Protein AF-A0A8S9LHZ0-F1 (afdb_monomer)

Organism: Brassica cretica (NCBI:txid69181)

Sequence (130 aa):
MKFNLQHAWEELRYDQKWCELATTKIDGSSKKRRCDDGAHSSSSQAATKEAEQRPPGVKAAKGSSGKRNVVDGKALSDLQTMWSIKERDLAVKERLSKLGLLDKLIAKPEPLSEEEEALKKKLITEILAN

Structure (mmCIF, N/CA/C/O backbone):
data_AF-A0A8S9LHZ0-F1
#
_entry.id   AF-A0A8S9LHZ0-F1
#
loop_
_atom_site.group_PDB
_atom_site.id
_atom_site.type_symbol
_atom_site.label_atom_id
_atom_site.label_alt_id
_atom_site.label_comp_id
_atom_site.label_asym_id
_atom_site.label_entity_id
_atom_site.label_seq_id
_atom_site.pdbx_PDB_ins_code
_atom_site.Cartn_x
_atom_site.Cartn_y
_atom_site.Cartn_z
_atom_site.occupancy
_atom_site.B_iso_or_equiv
_atom_site.auth_seq_id
_atom_site.auth_comp_id
_atom_site.auth_asym_id
_atom_site.auth_atom_id
_atom_site.pdbx_PDB_model_num
ATOM 1 N N . MET A 1 1 ? 18.188 -8.141 4.659 1.00 47.72 1 MET A N 1
ATOM 2 C CA . MET A 1 1 ? 18.901 -8.987 3.678 1.00 47.72 1 MET A CA 1
ATOM 3 C C . MET A 1 1 ? 19.431 -8.089 2.570 1.00 47.72 1 MET A C 1
ATOM 5 O O . MET A 1 1 ? 18.647 -7.343 2.001 1.00 47.72 1 MET A O 1
ATOM 9 N N . LYS A 1 2 ? 20.750 -8.060 2.346 1.00 58.69 2 LYS A N 1
ATOM 10 C CA . LYS A 1 2 ? 21.394 -7.258 1.293 1.00 58.69 2 LYS A CA 1
ATOM 11 C C . LYS A 1 2 ? 21.614 -8.175 0.092 1.00 58.69 2 LYS A C 1
ATOM 13 O O . LYS A 1 2 ? 22.500 -9.016 0.149 1.00 58.69 2 LYS A O 1
ATOM 18 N N . PHE A 1 3 ? 20.808 -8.038 -0.956 1.00 54.12 3 PHE A N 1
ATOM 19 C CA . PHE A 1 3 ? 21.083 -8.711 -2.224 1.00 54.12 3 PHE A CA 1
ATOM 20 C C . PHE A 1 3 ? 22.246 -7.978 -2.891 1.00 54.12 3 PHE A C 1
ATOM 22 O O . PHE A 1 3 ? 22.094 -6.856 -3.374 1.00 54.12 3 PHE A O 1
ATOM 29 N N . ASN A 1 4 ? 23.437 -8.566 -2.838 1.00 64.62 4 ASN A N 1
ATOM 30 C CA . ASN A 1 4 ? 24.576 -8.083 -3.597 1.00 64.62 4 ASN A CA 1
ATOM 31 C C . ASN A 1 4 ? 24.340 -8.427 -5.070 1.00 64.62 4 ASN A C 1
ATOM 33 O O . ASN A 1 4 ? 24.168 -9.585 -5.433 1.00 64.62 4 ASN A O 1
ATOM 37 N N . LEU A 1 5 ? 24.364 -7.408 -5.925 1.00 72.31 5 LEU A N 1
ATOM 38 C CA . LEU A 1 5 ? 24.224 -7.542 -7.379 1.00 72.31 5 LEU A CA 1
ATOM 39 C C . LEU A 1 5 ? 25.233 -8.542 -7.978 1.00 72.31 5 LEU A C 1
ATOM 41 O O . LEU A 1 5 ? 24.957 -9.182 -8.987 1.00 72.31 5 LEU A O 1
AT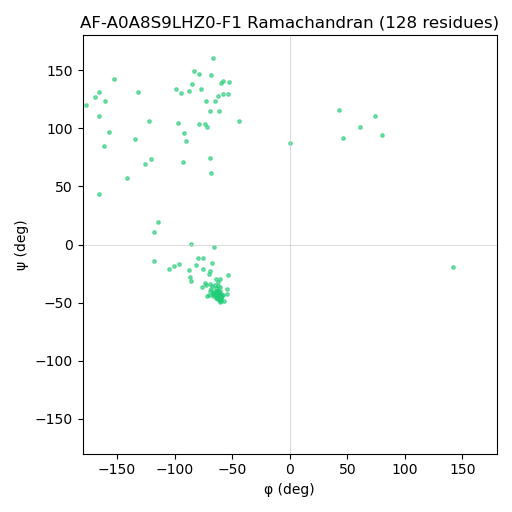OM 45 N N . GLN A 1 6 ? 26.367 -8.722 -7.297 1.00 71.88 6 GLN A N 1
ATOM 46 C CA . GLN A 1 6 ? 27.375 -9.739 -7.579 1.00 71.88 6 GLN A CA 1
ATOM 47 C C . GLN A 1 6 ? 26.793 -11.162 -7.613 1.00 71.88 6 GLN A C 1
ATOM 49 O O . GLN A 1 6 ? 27.132 -11.930 -8.504 1.00 71.88 6 GLN A O 1
ATOM 54 N N . HIS A 1 7 ? 25.901 -11.496 -6.675 1.00 70.94 7 HIS A N 1
ATOM 55 C CA . HIS A 1 7 ? 25.348 -12.843 -6.537 1.00 70.94 7 HIS A CA 1
ATOM 56 C C . HIS A 1 7 ? 24.375 -13.167 -7.669 1.00 70.94 7 HIS A C 1
ATOM 58 O O . HIS A 1 7 ? 24.501 -14.201 -8.317 1.00 70.94 7 HIS A O 1
ATOM 64 N N . ALA A 1 8 ? 23.495 -12.218 -7.998 1.00 74.12 8 ALA A N 1
ATOM 65 C CA . ALA A 1 8 ? 22.622 -12.345 -9.161 1.00 74.12 8 ALA A CA 1
ATOM 66 C C . ALA A 1 8 ? 23.431 -12.465 -10.469 1.00 74.12 8 ALA A C 1
ATOM 68 O O . ALA A 1 8 ? 23.064 -13.215 -11.369 1.00 74.12 8 ALA A O 1
ATOM 69 N N . TRP A 1 9 ? 24.557 -11.750 -10.582 1.00 74.06 9 TRP A N 1
ATOM 70 C CA . TRP A 1 9 ? 25.411 -11.800 -11.771 1.00 74.06 9 TRP A CA 1
ATOM 71 C C . TRP A 1 9 ? 26.226 -13.100 -11.900 1.00 74.06 9 TRP A C 1
ATOM 73 O O . TRP A 1 9 ? 26.469 -13.563 -13.014 1.00 74.06 9 TRP A O 1
ATOM 83 N N . GLU A 1 10 ? 26.647 -13.706 -10.789 1.00 76.69 10 GLU A N 1
ATOM 84 C CA . GLU A 1 10 ? 27.310 -15.016 -10.786 1.00 76.69 10 GLU A CA 1
ATOM 85 C C . GLU A 1 10 ? 26.358 -16.157 -11.160 1.00 76.69 10 GLU A C 1
ATOM 87 O O . GLU A 1 10 ? 26.756 -17.018 -11.945 1.00 76.69 10 GLU A O 1
ATOM 92 N N . GLU A 1 11 ? 25.106 -16.133 -10.692 1.00 72.81 11 GLU A N 1
ATOM 93 C CA . GLU A 1 11 ? 24.090 -17.132 -11.066 1.00 72.81 11 GLU A CA 1
ATOM 94 C C . GLU A 1 11 ? 23.754 -17.093 -12.562 1.00 72.81 11 GLU A C 1
ATOM 96 O O . GLU A 1 11 ? 23.632 -18.131 -13.211 1.00 72.81 11 GLU A O 1
ATOM 101 N N . LEU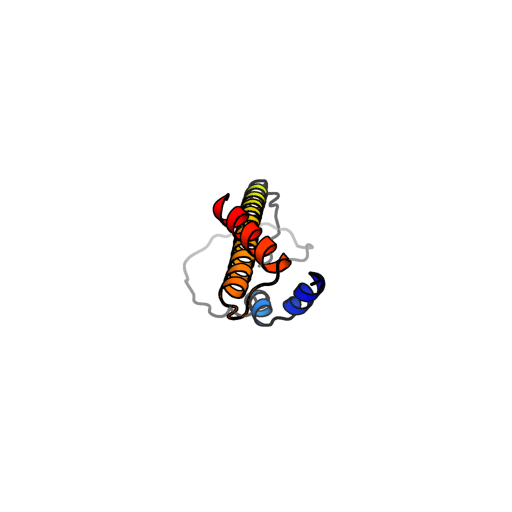 A 1 12 ? 23.666 -15.896 -13.144 1.00 72.69 12 LEU A N 1
ATOM 102 C CA . LEU A 1 12 ? 23.296 -15.723 -14.550 1.00 72.69 12 LEU A CA 1
ATOM 103 C C . LEU A 1 12 ? 24.416 -16.068 -15.540 1.00 72.69 12 LEU A C 1
ATOM 105 O O . LEU A 1 12 ? 24.130 -16.346 -16.704 1.00 72.69 12 LEU A O 1
ATOM 109 N N . ARG A 1 13 ? 25.690 -16.067 -15.121 1.00 71.25 13 ARG A N 1
ATOM 110 C CA . ARG A 1 13 ? 26.819 -16.319 -16.039 1.00 71.25 13 ARG A CA 1
ATOM 111 C C . ARG A 1 13 ? 26.879 -17.747 -16.586 1.00 71.25 13 ARG A C 1
ATOM 113 O O . ARG A 1 13 ? 27.565 -17.964 -17.582 1.00 71.25 13 ARG A O 1
ATOM 120 N N . TYR A 1 14 ? 26.161 -18.683 -15.970 1.00 63.84 14 TYR A N 1
ATOM 121 C CA . TYR A 1 14 ? 26.135 -20.093 -16.365 1.00 63.84 14 TYR A CA 1
ATOM 122 C C . TYR A 1 14 ? 24.740 -20.576 -16.800 1.00 63.84 14 TYR A C 1
ATOM 124 O O . TYR A 1 14 ? 24.544 -21.776 -16.988 1.00 63.84 14 TYR A O 1
ATOM 132 N N . ASP A 1 15 ? 23.772 -19.669 -16.988 1.00 74.25 15 ASP A N 1
ATOM 133 C CA . ASP A 1 15 ? 22.440 -20.028 -17.483 1.00 74.25 15 ASP A CA 1
ATOM 134 C C . ASP A 1 15 ? 22.511 -20.468 -18.957 1.00 74.25 15 ASP A C 1
ATOM 136 O O . ASP A 1 15 ? 22.832 -19.697 -19.869 1.00 74.25 15 ASP A O 1
ATOM 140 N N . GLN A 1 16 ? 22.196 -21.741 -19.192 1.00 53.31 16 GLN A N 1
ATOM 141 C CA . GLN A 1 16 ? 22.321 -22.399 -20.490 1.00 53.31 16 GLN A CA 1
ATOM 142 C C . GLN A 1 16 ? 21.462 -21.745 -21.587 1.00 53.31 16 GLN A C 1
ATOM 144 O O . GLN A 1 16 ? 21.887 -21.705 -22.743 1.00 53.31 16 GLN A O 1
ATOM 149 N N . LYS A 1 17 ? 20.317 -21.136 -21.236 1.00 65.81 17 LYS A N 1
ATOM 150 C CA . LYS A 1 17 ? 19.441 -20.443 -22.201 1.00 65.81 17 LYS A CA 1
ATOM 151 C C . LYS A 1 17 ? 20.071 -19.147 -22.716 1.00 65.81 17 LYS A C 1
ATOM 153 O O . LYS A 1 17 ? 19.761 -18.703 -23.820 1.00 65.81 17 LYS A O 1
ATOM 158 N N . TRP A 1 18 ? 20.968 -18.542 -21.936 1.00 54.31 18 TRP A N 1
ATOM 159 C CA . TRP A 1 18 ? 21.745 -17.368 -22.342 1.00 54.31 18 TRP A CA 1
ATOM 160 C C . TRP A 1 18 ? 23.020 -17.751 -23.102 1.00 54.31 18 TRP A C 1
ATOM 162 O O . TRP A 1 18 ? 23.417 -17.036 -24.025 1.00 54.31 18 TRP A O 1
ATOM 172 N N . CYS A 1 19 ? 23.631 -18.899 -22.793 1.00 56.12 19 CYS A N 1
ATOM 173 C CA . CYS A 1 19 ? 24.763 -19.430 -23.558 1.00 56.12 19 CYS A CA 1
ATOM 174 C C . CYS A 1 19 ? 24.386 -19.808 -25.004 1.00 56.12 19 CYS A C 1
ATOM 176 O O . CYS A 1 19 ? 25.183 -19.580 -25.913 1.00 56.12 19 CYS A O 1
ATOM 178 N N . GLU A 1 20 ? 23.172 -20.312 -25.253 1.00 51.94 20 GLU A N 1
ATOM 179 C CA . GLU A 1 20 ? 22.691 -20.665 -26.603 1.00 51.94 20 GLU A CA 1
ATOM 180 C C . GLU A 1 20 ? 22.610 -19.451 -27.553 1.00 51.94 20 GLU A C 1
ATOM 182 O O . GLU A 1 20 ? 22.921 -19.550 -28.741 1.00 51.94 20 GLU A O 1
ATOM 187 N N . LEU A 1 21 ? 22.311 -18.252 -27.044 1.00 53.19 21 LEU A N 1
ATOM 188 C CA . LEU A 1 21 ? 22.358 -17.013 -27.838 1.00 53.19 21 LEU A CA 1
ATOM 189 C C . LEU A 1 21 ? 23.791 -16.597 -28.221 1.00 53.19 21 LEU A C 1
ATOM 191 O O . LEU A 1 21 ? 23.984 -15.883 -29.208 1.00 53.19 21 LEU A O 1
ATOM 195 N N . ALA A 1 22 ? 24.798 -17.052 -27.471 1.00 52.31 22 ALA A N 1
ATOM 196 C CA . ALA A 1 22 ? 26.207 -16.794 -27.758 1.00 52.31 22 ALA A CA 1
ATOM 197 C C . ALA A 1 22 ? 26.815 -17.823 -28.732 1.00 52.31 22 ALA A C 1
ATOM 199 O O . ALA A 1 22 ? 27.727 -17.479 -29.486 1.00 52.31 22 ALA A O 1
ATOM 200 N N . THR A 1 23 ? 26.304 -19.060 -28.762 1.00 51.06 23 THR A N 1
ATOM 201 C CA . THR A 1 23 ? 26.846 -20.163 -29.581 1.00 51.06 23 THR A CA 1
ATOM 202 C C . THR A 1 23 ? 26.077 -20.433 -30.879 1.00 51.06 23 THR A C 1
ATOM 204 O O . THR A 1 23 ? 26.654 -20.984 -31.816 1.00 51.06 23 THR A O 1
ATOM 207 N N . THR A 1 24 ? 24.828 -19.972 -31.023 1.00 44.47 24 THR A N 1
ATOM 208 C CA . THR A 1 24 ? 23.994 -20.171 -32.238 1.00 44.47 24 THR A CA 1
ATOM 209 C C . THR A 1 24 ? 24.506 -19.479 -33.509 1.00 44.47 24 THR A C 1
ATOM 211 O O . THR A 1 24 ? 23.953 -19.678 -34.588 1.00 44.47 24 THR A O 1
ATOM 214 N N . LYS A 1 25 ? 25.608 -18.722 -33.443 1.00 49.03 25 LYS A N 1
ATOM 215 C CA . LYS A 1 25 ? 26.323 -18.244 -34.641 1.00 49.03 25 LYS A CA 1
ATOM 216 C C . LYS A 1 25 ? 27.351 -19.232 -35.208 1.00 49.03 25 LYS A C 1
ATOM 218 O O . LYS A 1 25 ? 27.997 -18.886 -36.195 1.00 49.03 25 LYS A O 1
ATOM 223 N N . ILE A 1 26 ? 27.527 -20.420 -34.620 1.00 52.16 26 ILE A N 1
ATOM 224 C CA . ILE A 1 26 ? 28.615 -21.337 -35.005 1.00 52.16 26 ILE A CA 1
ATOM 225 C C . ILE A 1 26 ? 28.149 -22.540 -35.848 1.00 52.16 26 ILE A C 1
ATOM 227 O O . ILE A 1 26 ? 28.957 -23.050 -36.616 1.00 52.16 26 ILE A O 1
ATOM 231 N N . ASP A 1 27 ? 26.873 -22.945 -35.832 1.00 44.69 27 ASP A N 1
ATOM 232 C CA . ASP A 1 27 ? 26.454 -24.202 -36.488 1.00 44.69 27 ASP A CA 1
ATOM 233 C C . ASP A 1 27 ? 25.314 -24.042 -37.507 1.00 44.69 27 ASP A C 1
ATOM 235 O O . ASP A 1 27 ? 24.179 -24.457 -37.295 1.00 44.69 27 ASP A O 1
ATOM 239 N N . GLY A 1 28 ? 25.588 -23.396 -38.643 1.00 42.84 28 GLY A N 1
ATOM 240 C CA . GLY A 1 28 ? 24.538 -23.187 -39.644 1.00 42.84 28 GLY A CA 1
ATOM 241 C C . GLY A 1 28 ? 25.008 -22.751 -41.023 1.00 42.84 28 GLY A C 1
ATOM 242 O O . GLY A 1 28 ? 24.414 -21.851 -41.607 1.00 42.84 28 GLY A O 1
ATOM 243 N N . SER A 1 29 ? 26.069 -23.347 -41.571 1.00 48.00 29 SER A N 1
ATOM 244 C CA . SER A 1 29 ? 26.437 -23.115 -42.975 1.00 48.00 29 SER A CA 1
ATOM 245 C C . SER A 1 29 ? 26.763 -24.421 -43.681 1.00 48.00 29 SER A C 1
ATOM 247 O O . SER A 1 29 ? 27.898 -24.888 -43.683 1.00 48.00 29 SER A O 1
ATOM 249 N N . SER A 1 30 ? 25.743 -25.026 -44.291 1.00 47.97 30 SER A N 1
ATOM 250 C CA . SER A 1 30 ? 25.909 -26.071 -45.304 1.00 47.97 30 SER A CA 1
ATOM 251 C C . SER A 1 30 ? 24.635 -26.248 -46.133 1.00 47.97 30 SER A C 1
ATOM 253 O O . SER A 1 30 ? 23.850 -27.148 -45.864 1.00 47.97 30 SER A O 1
ATOM 255 N N . LYS A 1 31 ? 24.445 -25.440 -47.193 1.00 34.50 31 LYS A N 1
ATOM 256 C CA . LYS A 1 31 ? 23.966 -25.964 -48.492 1.00 34.50 31 LYS A CA 1
ATOM 257 C C . LYS A 1 31 ? 24.139 -24.970 -49.646 1.00 34.50 31 LYS A C 1
ATOM 259 O O . LYS A 1 31 ? 23.451 -23.967 -49.772 1.00 34.50 31 LYS A O 1
ATOM 264 N N . LYS A 1 32 ? 25.066 -25.335 -50.523 1.00 48.53 32 LYS A N 1
ATOM 265 C CA . LYS A 1 32 ? 25.414 -24.754 -51.821 1.00 48.53 32 LYS A CA 1
ATOM 266 C C . LYS A 1 32 ? 24.379 -25.167 -52.886 1.00 48.53 32 LYS A C 1
ATOM 268 O O . LYS A 1 32 ? 24.091 -26.354 -53.000 1.00 48.53 32 LYS A O 1
ATOM 273 N N . ARG A 1 33 ? 23.889 -24.225 -53.701 1.00 40.38 33 ARG A N 1
ATOM 274 C CA . ARG A 1 33 ? 23.374 -24.416 -55.084 1.00 40.38 33 ARG A CA 1
ATOM 275 C C . ARG A 1 33 ? 23.488 -23.058 -55.795 1.00 40.38 33 ARG A C 1
ATOM 277 O O . ARG A 1 33 ? 22.829 -22.118 -55.385 1.00 40.38 33 ARG A O 1
ATOM 284 N N . ARG A 1 34 ? 24.559 -22.835 -56.566 1.00 37.53 34 ARG A N 1
ATOM 285 C CA . ARG A 1 34 ? 24.625 -22.952 -58.041 1.00 37.53 34 ARG A CA 1
ATOM 286 C C . ARG A 1 34 ? 23.663 -21.984 -58.749 1.00 37.53 34 ARG A C 1
ATOM 288 O O . ARG A 1 34 ? 22.494 -22.309 -58.878 1.00 37.53 34 ARG A O 1
ATOM 295 N N . CYS A 1 35 ? 24.209 -20.876 -59.249 1.00 32.06 35 CYS A N 1
ATOM 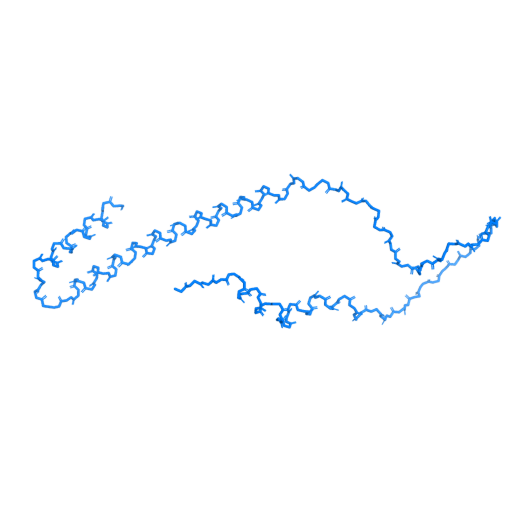296 C CA . CYS A 1 35 ? 23.849 -20.313 -60.550 1.00 32.06 35 CYS A CA 1
ATOM 297 C C . CYS A 1 35 ? 25.154 -20.011 -61.296 1.00 32.06 35 CYS A C 1
ATOM 299 O O . CYS A 1 35 ? 26.107 -19.495 -60.713 1.00 32.06 35 CYS A O 1
ATOM 301 N N . ASP A 1 36 ? 25.172 -20.468 -62.535 1.00 33.12 36 ASP A N 1
ATOM 302 C CA . ASP A 1 36 ? 26.183 -20.364 -63.576 1.00 33.12 36 ASP A CA 1
ATOM 303 C C . ASP A 1 36 ? 25.746 -19.212 -64.492 1.00 33.12 36 ASP A C 1
ATOM 305 O O . ASP A 1 36 ? 24.556 -19.163 -64.795 1.00 33.12 36 ASP A O 1
ATOM 309 N N . ASP A 1 37 ? 26.644 -18.290 -64.863 1.00 33.50 37 ASP A N 1
ATOM 310 C CA . ASP A 1 37 ? 26.666 -17.721 -66.221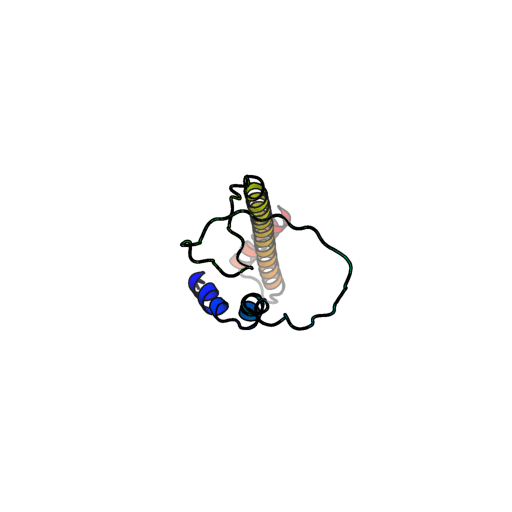 1.00 33.50 37 ASP A CA 1
ATOM 311 C C . ASP A 1 37 ? 27.945 -16.894 -66.492 1.00 33.50 37 ASP A C 1
ATOM 313 O O . ASP A 1 37 ? 28.280 -15.969 -65.751 1.00 33.50 37 ASP A O 1
ATOM 317 N N . GLY A 1 38 ? 28.632 -17.234 -67.586 1.00 30.48 38 GLY A N 1
ATOM 318 C CA . GLY A 1 38 ? 29.052 -16.253 -68.592 1.00 30.48 38 GLY A CA 1
ATOM 319 C C . GLY A 1 38 ? 30.292 -15.365 -68.392 1.00 30.48 38 GLY A C 1
ATOM 320 O O . GLY A 1 38 ? 30.185 -14.221 -67.976 1.00 30.48 38 GLY A O 1
ATOM 321 N N . ALA A 1 39 ? 31.420 -15.845 -68.932 1.00 34.34 39 ALA A N 1
ATOM 322 C CA . ALA A 1 39 ? 32.334 -15.132 -69.850 1.00 34.34 39 ALA A CA 1
ATOM 323 C C . ALA A 1 39 ? 33.302 -14.004 -69.376 1.00 34.34 39 ALA A C 1
ATOM 325 O O . ALA A 1 39 ? 32.937 -12.860 -69.142 1.00 34.34 39 ALA A O 1
ATOM 326 N N . HIS A 1 40 ? 34.596 -14.366 -69.425 1.00 34.22 40 HIS A N 1
ATOM 327 C CA . HIS A 1 40 ? 35.774 -13.659 -69.977 1.00 34.22 40 HIS A CA 1
ATOM 328 C C . HIS A 1 40 ? 35.986 -12.144 -69.749 1.00 34.22 40 HIS A C 1
ATOM 330 O O . HIS A 1 40 ? 35.358 -11.323 -70.405 1.00 34.22 40 HIS A O 1
ATOM 336 N N . SER A 1 41 ? 37.066 -11.784 -69.037 1.00 33.75 41 SER A N 1
ATOM 337 C CA . SER A 1 41 ? 38.084 -10.854 -69.573 1.00 33.75 41 SER A CA 1
ATOM 338 C C . SER A 1 41 ? 39.378 -10.868 -68.742 1.00 33.75 41 SER A C 1
ATOM 340 O O . SER A 1 41 ? 39.348 -10.792 -67.514 1.00 33.75 41 SER A O 1
ATOM 342 N N . SER A 1 42 ? 40.513 -10.986 -69.431 1.00 38.34 42 SER A N 1
ATOM 343 C CA . SER A 1 42 ? 41.880 -11.045 -68.901 1.00 38.34 42 SER A CA 1
ATOM 344 C C . SER A 1 42 ? 42.460 -9.648 -68.662 1.00 38.34 42 SER A C 1
ATOM 346 O O . SER A 1 42 ? 42.377 -8.803 -69.546 1.00 38.34 42 SER A O 1
ATOM 348 N N . SER A 1 43 ? 43.163 -9.431 -67.546 1.00 31.75 43 SER A N 1
ATOM 349 C CA . SER A 1 43 ? 44.312 -8.512 -67.516 1.00 31.75 43 SER A CA 1
ATOM 350 C C . SER A 1 43 ? 45.210 -8.798 -66.313 1.00 31.75 43 SER A C 1
ATOM 352 O O . SER A 1 43 ? 44.769 -8.827 -65.164 1.00 31.75 43 SER A O 1
ATOM 354 N N . SER A 1 44 ? 46.475 -9.059 -66.614 1.00 36.62 44 SER A N 1
ATOM 355 C CA . SER A 1 44 ? 47.554 -9.460 -65.720 1.00 36.62 44 SER A CA 1
ATOM 356 C C . SER A 1 44 ? 48.352 -8.234 -65.279 1.00 36.62 44 SER A C 1
ATOM 358 O O . SER A 1 44 ? 48.841 -7.501 -66.132 1.00 36.62 44 SER A O 1
ATOM 360 N N . GLN A 1 45 ? 48.593 -8.058 -63.975 1.00 31.81 45 GLN A N 1
ATOM 361 C CA . GLN A 1 45 ? 49.774 -7.328 -63.505 1.00 31.81 45 GLN A CA 1
ATOM 362 C C . GLN A 1 45 ? 50.235 -7.786 -62.116 1.00 31.81 45 GLN A C 1
ATOM 364 O O . GLN A 1 45 ? 49.452 -8.177 -61.253 1.00 31.81 45 GLN A O 1
ATOM 369 N N . ALA A 1 46 ? 51.558 -7.810 -61.998 1.00 30.97 46 ALA A N 1
ATOM 370 C CA . ALA A 1 46 ? 52.384 -8.517 -61.038 1.00 30.97 46 ALA A CA 1
ATOM 371 C C . ALA A 1 46 ? 52.479 -7.858 -59.652 1.00 30.97 46 ALA A C 1
ATOM 373 O O . ALA A 1 46 ? 52.546 -6.639 -59.553 1.00 30.97 46 ALA A O 1
ATOM 374 N N . ALA A 1 47 ? 52.598 -8.687 -58.611 1.00 32.22 47 ALA A N 1
ATOM 375 C CA . ALA A 1 47 ? 53.572 -8.548 -57.522 1.00 32.22 47 ALA A CA 1
ATOM 376 C C . ALA A 1 47 ? 53.429 -9.752 -56.576 1.00 32.22 47 ALA A C 1
ATOM 378 O O . ALA A 1 47 ? 52.361 -10.019 -56.021 1.00 32.22 47 ALA A O 1
ATOM 379 N N . THR A 1 48 ? 54.513 -10.506 -56.436 1.00 33.78 48 THR A N 1
ATOM 380 C CA . THR A 1 48 ? 54.674 -11.607 -55.489 1.00 33.78 48 THR A CA 1
ATOM 381 C C . THR A 1 48 ? 54.508 -11.127 -54.048 1.00 33.78 48 THR A C 1
ATOM 383 O O . THR A 1 48 ? 54.944 -10.047 -53.660 1.00 33.78 48 THR A O 1
ATOM 386 N N . LYS A 1 49 ? 53.806 -11.965 -53.294 1.00 35.47 49 LYS A N 1
ATOM 387 C CA . LYS A 1 49 ? 53.230 -11.763 -51.972 1.00 35.47 49 LYS A CA 1
ATOM 388 C C . LYS A 1 49 ? 54.249 -12.115 -50.887 1.00 35.47 49 LYS A C 1
ATOM 390 O O . LYS A 1 49 ? 54.749 -13.225 -50.916 1.00 35.47 49 LYS A O 1
ATOM 395 N N . GLU A 1 50 ? 54.417 -11.254 -49.891 1.00 40.25 50 GLU A N 1
ATOM 396 C CA . GLU A 1 50 ? 54.800 -11.627 -48.515 1.00 40.25 50 GLU A CA 1
ATOM 397 C C . GLU A 1 50 ? 54.003 -10.715 -47.561 1.00 40.25 50 GLU A C 1
ATOM 399 O O . GLU A 1 50 ? 54.522 -9.912 -46.795 1.00 40.25 50 GLU A O 1
ATOM 404 N N . ALA A 1 51 ? 52.680 -10.761 -47.692 1.00 43.00 51 ALA A N 1
ATOM 405 C CA . ALA A 1 51 ? 51.765 -10.402 -46.622 1.00 43.00 51 ALA A CA 1
ATOM 406 C C . ALA A 1 51 ? 50.925 -11.655 -46.436 1.00 43.00 51 ALA A C 1
ATOM 408 O O . ALA A 1 51 ? 50.140 -11.983 -47.330 1.00 43.00 51 ALA A O 1
ATOM 409 N N . GLU A 1 52 ? 51.166 -12.390 -45.348 1.00 44.47 52 GLU A N 1
ATOM 410 C CA . GLU A 1 52 ? 50.419 -13.596 -44.994 1.00 44.47 52 GLU A CA 1
ATOM 411 C C . GLU A 1 52 ? 48.926 -13.330 -45.195 1.00 44.47 52 GLU A C 1
ATOM 413 O O . GLU A 1 52 ? 48.286 -12.528 -44.502 1.00 44.47 52 GLU A O 1
ATOM 418 N N . GLN A 1 53 ? 48.400 -13.931 -46.261 1.00 43.31 53 GLN A N 1
ATOM 419 C CA . GLN A 1 53 ? 47.062 -13.667 -46.742 1.00 43.31 53 GLN A CA 1
ATOM 420 C C . GLN A 1 53 ? 46.094 -14.292 -45.751 1.00 43.31 53 GLN A C 1
ATOM 422 O O . GLN A 1 53 ? 45.874 -15.501 -45.750 1.00 43.31 53 GLN A O 1
ATOM 427 N N . ARG A 1 54 ? 45.523 -13.446 -44.889 1.00 54.44 54 ARG A N 1
ATOM 428 C CA . ARG A 1 54 ? 44.404 -13.834 -44.033 1.00 54.44 54 ARG A CA 1
ATOM 429 C C . ARG A 1 54 ? 43.298 -14.443 -44.902 1.00 54.44 54 ARG A C 1
ATOM 431 O O . ARG A 1 54 ? 43.044 -13.935 -45.999 1.00 54.44 54 ARG A O 1
ATOM 438 N N . PRO A 1 55 ? 42.648 -15.517 -44.431 1.00 59.91 55 PRO A N 1
ATOM 439 C CA . PRO A 1 55 ? 41.686 -16.256 -45.228 1.00 59.91 55 PRO A CA 1
ATOM 440 C C . PRO A 1 55 ? 40.548 -15.340 -45.710 1.00 59.91 55 PRO A C 1
ATOM 442 O O . PRO A 1 55 ? 40.087 -14.469 -44.959 1.00 59.91 55 PRO A O 1
ATOM 445 N N . PRO A 1 56 ? 40.083 -15.520 -46.958 1.00 46.72 56 PRO A N 1
ATOM 446 C CA . PRO A 1 56 ? 38.980 -14.745 -47.502 1.00 46.72 56 PRO A CA 1
ATOM 447 C C . PRO A 1 56 ? 37.728 -15.000 -46.656 1.00 46.72 56 PRO A C 1
ATOM 449 O O . PRO A 1 56 ? 37.238 -16.121 -46.568 1.00 46.72 56 PRO A O 1
ATOM 452 N N . GLY A 1 57 ? 37.247 -13.949 -45.988 1.00 52.12 57 GLY A N 1
ATOM 453 C CA . GLY A 1 57 ? 36.114 -14.007 -45.057 1.00 52.12 57 GLY A CA 1
ATOM 454 C C . GLY A 1 57 ? 36.271 -13.114 -43.823 1.00 52.12 57 GLY A C 1
ATOM 455 O O . GLY A 1 57 ? 35.276 -12.745 -43.204 1.00 52.12 57 GLY A O 1
ATOM 456 N N . VAL A 1 58 ? 37.494 -12.690 -43.493 1.00 51.38 58 VAL A N 1
ATOM 457 C CA . VAL A 1 58 ? 37.748 -11.801 -42.348 1.00 51.38 58 VAL A CA 1
ATOM 458 C C . VAL A 1 58 ? 37.708 -10.341 -42.806 1.00 51.38 58 VAL A C 1
ATOM 460 O O . VAL A 1 58 ? 38.689 -9.805 -43.318 1.00 51.38 58 VAL A O 1
ATOM 463 N N . LYS A 1 59 ? 36.554 -9.680 -42.645 1.00 64.94 59 LYS A N 1
ATOM 464 C CA . LYS A 1 59 ? 36.451 -8.225 -42.843 1.00 64.94 59 LYS A CA 1
ATOM 465 C C . LYS A 1 59 ? 37.352 -7.512 -41.832 1.00 64.94 59 LYS A C 1
ATOM 467 O O . LYS A 1 59 ? 37.228 -7.725 -40.629 1.00 64.94 59 LYS A O 1
ATOM 472 N N . ALA A 1 60 ? 38.209 -6.616 -42.316 1.00 57.41 60 ALA A N 1
ATOM 473 C CA . ALA A 1 60 ? 38.862 -5.631 -41.465 1.00 57.41 60 ALA A CA 1
ATOM 474 C C . ALA A 1 60 ? 37.783 -4.794 -40.760 1.00 57.41 60 ALA A C 1
ATOM 476 O O . ALA A 1 60 ? 36.880 -4.270 -41.419 1.00 57.41 60 ALA A O 1
ATOM 477 N N . ALA A 1 61 ? 37.877 -4.646 -39.439 1.00 56.03 61 ALA A N 1
ATOM 478 C CA . ALA A 1 61 ? 37.078 -3.684 -38.690 1.00 56.03 61 ALA A CA 1
ATOM 479 C C . ALA A 1 61 ? 37.557 -2.264 -39.039 1.00 56.03 61 ALA A C 1
ATOM 481 O O . ALA A 1 61 ? 38.284 -1.618 -38.287 1.00 56.03 61 ALA A O 1
ATOM 482 N N . LYS A 1 62 ? 37.201 -1.781 -40.233 1.00 55.56 62 LYS A N 1
ATOM 483 C CA . LYS A 1 62 ? 37.424 -0.393 -40.619 1.00 55.56 62 LYS A CA 1
ATOM 484 C C . LYS A 1 62 ? 36.332 0.450 -39.971 1.00 55.56 62 LYS A C 1
ATOM 486 O O . LYS A 1 62 ? 35.192 0.444 -40.413 1.00 55.56 62 LYS A O 1
ATOM 491 N N . GLY A 1 63 ? 36.737 1.142 -38.909 1.00 57.00 63 GLY A N 1
ATOM 492 C CA . GLY A 1 63 ? 36.223 2.435 -38.471 1.00 57.00 63 GLY A CA 1
ATOM 493 C C . GLY A 1 63 ? 34.709 2.602 -38.430 1.00 57.00 63 GLY A C 1
ATOM 494 O O . GLY A 1 63 ? 34.121 3.145 -39.357 1.00 57.00 63 GLY A O 1
ATOM 495 N N . SER A 1 64 ? 34.112 2.315 -37.277 1.00 50.44 64 SER A N 1
ATOM 496 C CA . SER A 1 64 ? 32.919 3.039 -36.849 1.00 50.44 64 SER A CA 1
ATOM 497 C C . SER A 1 64 ? 33.193 3.731 -35.517 1.00 50.44 64 SER A C 1
ATOM 499 O O . SER A 1 64 ? 32.639 3.373 -34.479 1.00 50.44 64 SER A O 1
ATOM 501 N N . SER A 1 65 ? 33.987 4.805 -35.565 1.00 53.53 65 SER A N 1
ATOM 502 C CA . SER A 1 65 ? 33.728 5.969 -34.706 1.00 53.53 65 SER A CA 1
ATOM 503 C C . SER A 1 65 ? 32.432 6.631 -35.204 1.00 53.53 65 SER A C 1
ATOM 505 O O . SER A 1 65 ? 32.405 7.728 -35.754 1.00 53.53 65 SER A O 1
ATOM 507 N N . GLY A 1 66 ? 31.343 5.865 -35.141 1.00 52.50 66 GLY A N 1
ATOM 508 C CA . GLY A 1 66 ? 29.996 6.278 -35.478 1.00 52.50 66 GLY A CA 1
ATOM 509 C C . GLY A 1 66 ? 29.376 6.817 -34.206 1.00 52.50 66 GLY A C 1
ATOM 510 O O . GLY A 1 66 ? 28.834 6.053 -33.417 1.00 52.50 66 GLY A O 1
ATOM 511 N N . LYS A 1 67 ? 29.565 8.117 -33.988 1.00 58.75 67 LYS A N 1
ATOM 512 C CA . LYS A 1 67 ? 28.814 9.017 -33.103 1.00 58.75 67 LYS A CA 1
ATOM 513 C C . LYS A 1 67 ? 27.658 8.348 -32.334 1.00 58.75 67 LYS A C 1
ATOM 515 O O . LYS A 1 67 ? 26.510 8.381 -32.767 1.00 58.75 67 LYS A O 1
ATOM 520 N N . ARG A 1 68 ? 27.944 7.775 -31.161 1.00 55.53 68 ARG A N 1
ATOM 521 C CA . ARG A 1 68 ? 26.915 7.332 -30.205 1.00 55.53 68 ARG A CA 1
ATOM 5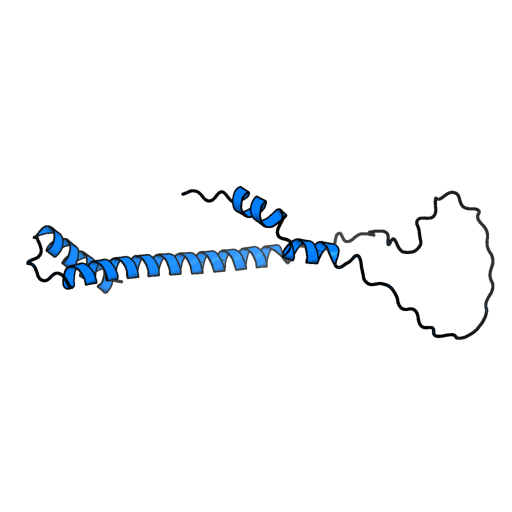22 C C . ARG A 1 68 ? 26.643 8.453 -29.204 1.00 55.53 68 ARG A C 1
ATOM 524 O O . ARG A 1 68 ? 27.009 8.331 -28.050 1.00 55.53 68 ARG A O 1
ATOM 531 N N . ASN A 1 69 ? 25.996 9.531 -29.647 1.00 55.44 69 ASN A N 1
ATOM 532 C CA . ASN A 1 69 ? 25.533 10.604 -28.748 1.00 55.44 69 ASN A CA 1
ATOM 533 C C . ASN A 1 69 ? 23.998 10.719 -28.703 1.00 55.44 69 ASN A C 1
ATOM 535 O O . ASN A 1 69 ? 23.474 11.759 -28.326 1.00 55.44 69 ASN A O 1
ATOM 539 N N . VAL A 1 70 ? 23.263 9.676 -29.108 1.00 55.22 70 VAL A N 1
ATOM 540 C CA . VAL A 1 70 ? 21.783 9.696 -29.126 1.00 55.22 70 VAL A CA 1
ATOM 541 C C . VAL A 1 70 ? 21.157 8.636 -28.203 1.00 55.22 70 VAL A C 1
ATOM 543 O O . VAL A 1 70 ? 19.982 8.738 -27.873 1.00 55.22 70 VAL A O 1
ATOM 546 N N . VAL A 1 71 ? 21.922 7.650 -27.712 1.00 55.69 71 VAL A N 1
ATOM 547 C CA . VAL A 1 71 ? 21.364 6.526 -26.926 1.00 55.69 71 VAL A CA 1
ATOM 548 C C . VAL A 1 71 ? 21.444 6.704 -25.403 1.00 55.69 71 VAL A C 1
ATOM 550 O O . VAL A 1 71 ? 20.719 6.025 -24.683 1.00 55.69 71 VAL A O 1
ATOM 553 N N . ASP A 1 72 ? 22.268 7.631 -24.906 1.00 61.81 72 ASP A N 1
ATOM 554 C CA . ASP A 1 72 ? 22.421 7.846 -23.458 1.00 61.81 72 ASP A CA 1
ATOM 555 C C . ASP A 1 72 ? 21.236 8.617 -22.860 1.00 61.81 72 ASP A C 1
ATOM 557 O O . ASP A 1 72 ? 20.768 8.295 -21.770 1.00 61.81 72 ASP A O 1
ATOM 561 N N . GLY A 1 73 ? 20.672 9.579 -23.601 1.00 69.44 73 GLY A N 1
ATOM 562 C CA . GLY A 1 73 ? 19.510 10.349 -23.144 1.00 69.44 73 GLY A CA 1
ATOM 563 C C . GLY A 1 73 ? 18.264 9.483 -22.954 1.00 69.44 73 GLY A C 1
ATOM 564 O O . GLY A 1 73 ? 17.577 9.607 -21.945 1.00 69.44 73 GLY A O 1
ATOM 565 N N . LYS A 1 74 ? 18.015 8.542 -23.875 1.00 81.69 74 LYS A N 1
ATOM 566 C CA . LYS A 1 74 ? 16.875 7.622 -23.773 1.00 81.69 74 LYS A CA 1
ATOM 567 C C . LYS A 1 74 ? 17.007 6.684 -22.572 1.00 81.69 74 LYS A C 1
ATOM 569 O O . LYS A 1 74 ? 16.035 6.496 -21.852 1.00 81.69 74 LYS A O 1
ATOM 574 N N . ALA A 1 75 ? 18.201 6.143 -22.323 1.00 84.88 75 ALA A N 1
ATOM 575 C CA . ALA A 1 75 ? 18.439 5.286 -21.163 1.00 84.88 75 ALA A CA 1
ATOM 576 C C . ALA A 1 75 ? 18.210 6.036 -19.839 1.00 84.88 75 ALA A C 1
ATOM 578 O O . ALA A 1 75 ? 17.597 5.493 -18.923 1.00 84.88 75 ALA A O 1
ATOM 579 N N . LEU A 1 76 ? 18.639 7.299 -19.747 1.00 89.62 76 LEU A N 1
ATOM 580 C CA . LEU A 1 76 ? 18.386 8.135 -18.570 1.00 89.62 76 LEU A CA 1
ATOM 581 C C . LEU A 1 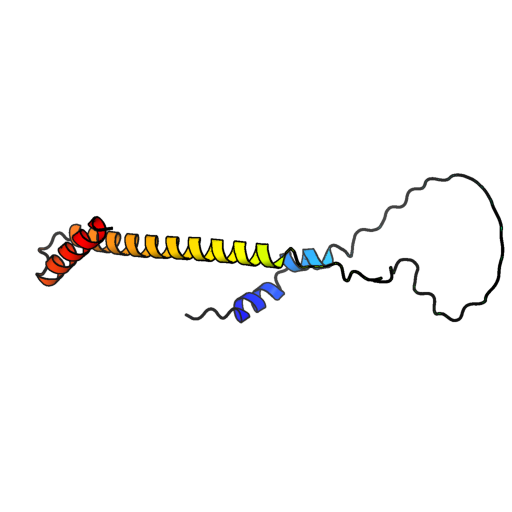76 ? 16.897 8.456 -18.390 1.00 89.62 76 LEU A C 1
ATOM 583 O O . LEU A 1 76 ? 16.395 8.360 -17.273 1.00 89.62 76 LEU A O 1
ATOM 587 N N . SER A 1 77 ? 16.177 8.780 -19.468 1.00 91.62 77 SER A N 1
ATOM 588 C CA . SER A 1 77 ? 14.724 8.997 -19.416 1.00 91.62 77 SER A CA 1
ATOM 589 C C . SER A 1 77 ? 13.958 7.733 -19.010 1.00 91.62 77 SER A C 1
ATOM 591 O O . SER A 1 77 ? 13.023 7.809 -18.209 1.00 91.62 77 SER A O 1
ATOM 593 N N . ASP A 1 78 ? 14.371 6.566 -19.510 1.00 92.88 78 ASP A N 1
ATOM 594 C CA . ASP A 1 78 ? 13.783 5.275 -19.145 1.00 92.88 78 ASP A CA 1
ATOM 595 C C . ASP A 1 78 ? 14.022 4.982 -17.647 1.00 92.88 78 ASP A C 1
ATOM 597 O O . ASP A 1 78 ? 13.087 4.621 -16.928 1.00 92.88 78 ASP A O 1
ATOM 601 N N . LEU A 1 79 ? 15.236 5.230 -17.135 1.00 94.06 79 LEU A N 1
ATOM 602 C CA . LEU A 1 79 ? 15.553 5.099 -15.706 1.00 94.06 79 LEU A CA 1
ATOM 603 C C . LEU A 1 79 ? 14.745 6.070 -14.843 1.00 94.06 79 LEU A C 1
ATOM 605 O O . LEU A 1 79 ? 14.186 5.660 -13.827 1.00 94.06 79 LEU A O 1
ATOM 609 N N . GLN A 1 80 ? 14.648 7.340 -15.238 1.00 95.56 80 GLN A N 1
ATOM 610 C CA . GLN A 1 80 ? 13.852 8.337 -14.522 1.00 95.56 80 GLN A CA 1
ATOM 611 C C . GLN A 1 80 ? 12.382 7.912 -14.435 1.00 95.56 80 GLN A C 1
ATOM 613 O O . GLN A 1 80 ? 11.787 7.963 -13.361 1.00 95.56 80 GLN A O 1
ATOM 618 N N . THR A 1 81 ? 11.821 7.410 -15.538 1.00 96.94 81 THR A N 1
ATOM 619 C CA . THR A 1 81 ? 10.446 6.893 -15.577 1.00 96.94 81 THR A CA 1
ATOM 620 C C . THR A 1 81 ? 10.266 5.717 -14.617 1.00 96.94 81 THR A C 1
ATOM 622 O O . THR A 1 81 ? 9.299 5.685 -13.854 1.00 96.94 81 THR A O 1
ATOM 625 N N . MET A 1 82 ? 11.211 4.770 -14.602 1.00 97.25 82 MET A N 1
ATOM 626 C CA . MET A 1 82 ? 11.183 3.643 -13.664 1.00 97.25 82 MET A CA 1
ATOM 627 C C . MET A 1 82 ? 11.238 4.103 -12.204 1.00 97.25 82 MET A C 1
ATOM 629 O O . MET A 1 82 ? 10.475 3.592 -11.385 1.00 97.25 82 MET A O 1
ATOM 633 N N . TRP A 1 83 ? 12.092 5.075 -11.874 1.00 97.56 83 TRP A N 1
ATOM 634 C CA . TRP A 1 83 ? 12.174 5.639 -10.525 1.00 97.56 83 TRP A CA 1
ATOM 635 C C . TRP A 1 83 ? 10.861 6.292 -10.094 1.00 97.56 83 TRP A C 1
ATOM 637 O O . TRP A 1 83 ? 10.370 5.985 -9.010 1.00 97.56 83 TRP A O 1
ATOM 647 N N . SER A 1 84 ? 10.237 7.102 -10.953 1.00 97.50 84 SER A N 1
ATOM 648 C CA . SER A 1 84 ? 8.943 7.725 -10.648 1.00 97.50 84 SER A CA 1
ATOM 649 C C . SER A 1 84 ? 7.815 6.703 -10.479 1.00 97.50 84 SER A C 1
ATOM 651 O O . SER A 1 84 ? 6.952 6.866 -9.616 1.00 97.50 84 SER A O 1
ATOM 653 N N . ILE A 1 85 ? 7.797 5.628 -11.276 1.00 97.50 85 ILE A N 1
ATOM 654 C CA . ILE A 1 85 ? 6.840 4.526 -11.079 1.00 97.50 85 ILE A CA 1
ATOM 655 C C . ILE A 1 85 ? 7.100 3.848 -9.733 1.00 97.50 85 ILE A C 1
ATOM 657 O O . ILE A 1 85 ? 6.166 3.629 -8.966 1.00 97.50 85 ILE A O 1
ATOM 661 N N . LYS A 1 86 ? 8.366 3.557 -9.418 1.00 97.88 86 LYS A N 1
ATOM 662 C CA . LYS A 1 86 ? 8.751 2.899 -8.169 1.00 97.88 86 LYS A CA 1
ATOM 663 C C . LYS A 1 86 ? 8.360 3.718 -6.943 1.00 97.88 86 LYS A C 1
ATOM 665 O O . LYS A 1 86 ? 7.877 3.145 -5.973 1.00 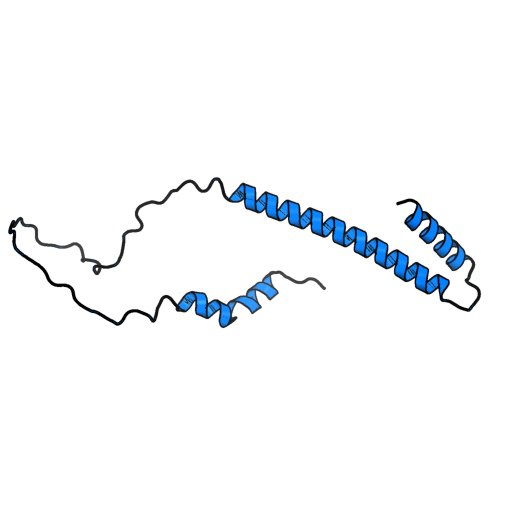97.88 86 LYS A O 1
ATOM 670 N N . GLU A 1 87 ? 8.559 5.029 -6.987 1.00 97.62 87 GLU A N 1
ATOM 671 C CA . GLU A 1 87 ? 8.170 5.951 -5.922 1.00 97.62 87 GLU A CA 1
ATOM 672 C C . GLU A 1 87 ? 6.654 5.927 -5.689 1.00 97.62 87 GLU A C 1
ATOM 674 O O . GLU A 1 87 ? 6.210 5.728 -4.558 1.00 97.62 87 GLU A O 1
ATOM 679 N N . ARG A 1 88 ? 5.852 6.004 -6.763 1.00 97.62 88 ARG A N 1
ATOM 680 C CA . ARG A 1 88 ? 4.387 5.883 -6.664 1.00 97.62 88 ARG A CA 1
ATOM 681 C C . ARG A 1 88 ? 3.952 4.528 -6.115 1.00 97.62 88 ARG A C 1
ATOM 683 O O . ARG A 1 88 ? 3.090 4.475 -5.242 1.00 97.62 88 ARG A O 1
ATOM 690 N N . ASP A 1 89 ? 4.562 3.441 -6.576 1.00 97.75 89 ASP A N 1
ATOM 691 C CA . ASP A 1 89 ? 4.279 2.095 -6.074 1.00 97.75 89 ASP A CA 1
ATOM 692 C C . ASP A 1 89 ? 4.588 1.960 -4.580 1.00 97.75 89 ASP A C 1
ATOM 694 O O . ASP A 1 89 ? 3.846 1.302 -3.848 1.00 97.75 89 ASP A O 1
ATOM 698 N N . LEU A 1 90 ? 5.689 2.557 -4.116 1.00 97.69 90 LEU A N 1
ATOM 699 C CA . LEU A 1 90 ? 6.051 2.559 -2.701 1.00 97.69 90 LEU A CA 1
ATOM 700 C C . LEU A 1 90 ? 5.044 3.364 -1.874 1.00 97.69 90 LEU A C 1
ATOM 702 O O . LEU A 1 90 ? 4.575 2.853 -0.858 1.00 97.69 90 LEU A O 1
ATOM 706 N N . ALA A 1 91 ? 4.639 4.545 -2.345 1.00 96.25 91 ALA A N 1
ATOM 707 C CA . ALA A 1 91 ? 3.620 5.357 -1.681 1.00 96.25 91 ALA A CA 1
ATOM 708 C C . ALA A 1 91 ? 2.268 4.622 -1.578 1.00 96.25 91 ALA A C 1
ATOM 710 O O . ALA A 1 91 ? 1.642 4.591 -0.517 1.00 96.25 91 ALA A O 1
ATOM 711 N N . VAL A 1 92 ? 1.831 3.954 -2.652 1.00 96.75 92 VAL A N 1
ATOM 712 C CA . VAL A 1 92 ? 0.597 3.150 -2.637 1.00 96.75 92 VAL A CA 1
ATOM 713 C C . VAL A 1 92 ? 0.721 1.965 -1.677 1.00 96.75 92 VAL A C 1
ATOM 715 O O . VAL A 1 92 ? -0.214 1.696 -0.924 1.00 96.75 92 VAL A O 1
ATOM 718 N N . LYS A 1 93 ? 1.866 1.272 -1.647 1.00 97.44 93 LYS A N 1
ATOM 719 C CA . LYS A 1 93 ? 2.105 0.169 -0.698 1.00 97.44 93 LYS A CA 1
ATOM 720 C C . LYS A 1 93 ? 2.071 0.631 0.753 1.00 97.44 93 LYS A C 1
ATOM 722 O O . LYS A 1 93 ? 1.509 -0.072 1.593 1.00 97.44 93 LYS A O 1
ATOM 727 N N . GLU A 1 94 ? 2.637 1.795 1.052 1.00 96.31 94 GLU A N 1
ATOM 728 C CA . GLU A 1 94 ? 2.564 2.384 2.387 1.00 96.31 94 GLU A CA 1
ATOM 729 C C . GLU A 1 94 ? 1.107 2.678 2.773 1.00 96.31 94 GLU A C 1
ATOM 731 O O . GLU A 1 94 ? 0.653 2.256 3.839 1.00 96.31 94 GLU A O 1
ATOM 736 N N . ARG A 1 95 ? 0.334 3.301 1.872 1.00 96.25 95 ARG A N 1
ATOM 737 C CA . ARG A 1 95 ? -1.096 3.571 2.085 1.00 96.25 95 ARG A CA 1
ATOM 738 C C . ARG A 1 95 ? -1.902 2.290 2.313 1.00 96.25 95 ARG A C 1
ATOM 740 O O . ARG A 1 95 ? -2.695 2.228 3.249 1.00 96.25 95 ARG A O 1
ATOM 747 N N . LEU A 1 96 ? -1.686 1.257 1.497 1.00 96.81 96 LEU A N 1
ATOM 748 C CA . LEU A 1 96 ? -2.339 -0.047 1.661 1.00 96.81 96 LEU A CA 1
ATOM 749 C C . LEU A 1 96 ? -1.968 -0.714 2.990 1.00 96.81 96 LEU A C 1
ATOM 751 O O . LEU A 1 96 ? -2.815 -1.348 3.612 1.00 96.81 96 LEU A O 1
ATOM 755 N N . SER A 1 97 ? -0.730 -0.543 3.453 1.00 97.38 97 SER A N 1
ATOM 756 C CA . SER A 1 97 ? -0.294 -1.080 4.746 1.00 97.38 97 SER A CA 1
ATOM 757 C C . SER A 1 97 ? -1.010 -0.390 5.913 1.00 97.38 97 SER A C 1
ATOM 759 O O . SER A 1 97 ? -1.447 -1.069 6.842 1.00 97.38 97 SER A O 1
ATOM 761 N N . LYS A 1 98 ? -1.197 0.937 5.845 1.00 96.75 98 LYS A N 1
ATOM 762 C CA . LYS A 1 98 ? -1.982 1.707 6.829 1.00 96.75 98 LYS A CA 1
ATOM 763 C C . LYS A 1 98 ? -3.455 1.289 6.835 1.00 96.75 98 LYS A C 1
ATOM 765 O O . LYS A 1 98 ? -4.008 1.059 7.907 1.00 96.75 98 LYS A O 1
ATOM 770 N N . LEU A 1 99 ? -4.060 1.117 5.657 1.00 96.94 99 LEU A N 1
ATOM 771 C CA . LEU A 1 99 ? -5.428 0.599 5.515 1.00 96.94 99 LEU A CA 1
ATOM 772 C C . LEU A 1 99 ? -5.569 -0.801 6.122 1.00 96.94 99 LEU A C 1
ATOM 774 O O . LEU A 1 99 ? -6.442 -1.020 6.951 1.00 96.94 99 LEU A O 1
ATOM 778 N N . GLY A 1 100 ? -4.655 -1.720 5.804 1.00 97.56 100 GLY A N 1
ATOM 779 C CA . GLY A 1 100 ? -4.688 -3.074 6.356 1.00 97.56 100 GLY A CA 1
ATOM 780 C C . GLY A 1 100 ? -4.487 -3.125 7.876 1.00 97.56 100 GLY A C 1
ATOM 781 O O . GLY A 1 100 ? -5.017 -4.017 8.537 1.00 97.56 100 GLY A O 1
ATOM 782 N N . LEU A 1 101 ? -3.739 -2.181 8.459 1.00 96.75 101 LEU A N 1
ATOM 783 C CA . LEU A 1 101 ? -3.647 -2.032 9.914 1.00 96.75 101 LEU A CA 1
ATOM 784 C C . LEU A 1 101 ? -4.964 -1.512 10.508 1.00 96.75 101 LEU A C 1
ATOM 786 O O . LEU A 1 101 ? -5.425 -2.036 11.522 1.00 96.75 101 LEU A O 1
ATOM 790 N N . LEU A 1 102 ? -5.577 -0.516 9.867 1.00 97.12 102 LEU A N 1
ATOM 791 C CA . LEU A 1 102 ? -6.862 0.039 10.280 1.00 97.12 102 LEU A CA 1
ATOM 792 C C . LEU A 1 102 ? -7.979 -1.014 10.225 1.00 97.12 102 LEU A C 1
ATOM 794 O O . LEU A 1 102 ? -8.730 -1.143 11.189 1.00 97.12 102 LEU A O 1
ATOM 798 N N . ASP A 1 103 ? -8.041 -1.815 9.161 1.00 97.00 103 ASP A N 1
ATOM 799 C CA . ASP A 1 103 ? -9.012 -2.906 9.016 1.00 97.00 103 ASP A CA 1
ATOM 800 C C . ASP A 1 103 ? -8.893 -3.912 10.164 1.00 97.00 103 ASP A C 1
ATOM 802 O O . ASP A 1 103 ? -9.895 -4.306 10.760 1.00 97.00 103 ASP A O 1
ATOM 806 N N . LYS A 1 104 ? -7.662 -4.279 10.544 1.00 96.38 104 LYS A N 1
ATOM 807 C CA . LYS A 1 104 ? -7.412 -5.168 11.690 1.00 96.38 104 LYS A CA 1
ATOM 808 C C . LYS A 1 104 ? -7.881 -4.559 13.008 1.00 96.38 104 LYS A C 1
ATOM 810 O O . LYS A 1 104 ? -8.437 -5.280 13.828 1.00 96.38 104 LYS A O 1
ATOM 815 N N . LEU A 1 105 ? -7.668 -3.258 13.217 1.00 95.75 105 LEU A N 1
ATOM 816 C CA . LEU A 1 105 ? -8.146 -2.555 14.414 1.00 95.75 105 LEU A CA 1
ATOM 817 C C . LEU A 1 105 ? -9.676 -2.468 14.455 1.00 95.75 105 LEU A C 1
ATOM 819 O O . LEU A 1 105 ? -10.262 -2.558 15.527 1.00 95.75 105 LEU A O 1
ATOM 823 N N . ILE A 1 106 ? -10.334 -2.300 13.306 1.00 94.38 106 ILE A N 1
ATOM 824 C CA . ILE A 1 106 ? -11.800 -2.259 13.214 1.00 94.38 106 ILE A CA 1
ATOM 825 C C . ILE A 1 106 ? -12.411 -3.652 13.411 1.00 94.38 106 ILE A C 1
ATOM 827 O O . ILE A 1 106 ? -13.483 -3.761 13.996 1.00 94.38 106 ILE A O 1
ATOM 831 N N . ALA A 1 107 ? -11.736 -4.704 12.949 1.00 96.19 107 ALA A N 1
ATOM 832 C CA . ALA A 1 107 ? -12.215 -6.079 13.045 1.00 96.19 107 ALA A CA 1
ATOM 833 C C . ALA A 1 107 ? -12.091 -6.692 14.452 1.00 96.19 107 ALA A C 1
ATOM 835 O O . ALA A 1 107 ? -12.637 -7.771 14.687 1.00 96.19 107 ALA A O 1
ATOM 836 N N . LYS A 1 108 ? -11.369 -6.051 15.384 1.00 93.81 108 LYS A N 1
ATOM 837 C CA . LYS A 1 108 ? -11.263 -6.533 16.767 1.00 93.81 108 LYS A CA 1
ATOM 838 C C . LYS A 1 108 ? -12.638 -6.463 17.460 1.00 93.81 108 LYS A C 1
ATOM 840 O O . LYS A 1 108 ? -13.218 -5.381 17.517 1.00 93.81 108 LYS A O 1
ATOM 845 N N . PRO A 1 109 ? -13.154 -7.584 18.002 1.00 87.94 109 PRO A N 1
ATOM 846 C CA . PRO A 1 109 ? -14.441 -7.613 18.701 1.00 87.94 109 PRO A CA 1
ATOM 847 C C . PRO A 1 109 ? -14.354 -7.128 20.158 1.00 87.94 109 PRO A C 1
ATOM 849 O O . PRO A 1 109 ? -15.377 -6.829 20.768 1.00 87.94 109 PRO A O 1
ATOM 852 N N . GLU A 1 110 ? -13.149 -7.086 20.727 1.00 91.12 110 GLU A N 1
ATOM 853 C CA . GLU A 1 110 ? -12.882 -6.625 22.091 1.00 91.12 110 GLU A CA 1
ATOM 854 C C . GLU A 1 110 ? -12.757 -5.089 22.135 1.00 91.12 110 GLU A C 1
ATOM 856 O O . GLU A 1 110 ? -12.310 -4.500 21.143 1.00 91.12 110 GLU A O 1
ATOM 861 N N . PRO A 1 111 ? -13.131 -4.420 23.249 1.00 90.88 111 PRO A N 1
ATOM 862 C CA . PRO A 1 111 ? -12.901 -2.988 23.404 1.00 90.88 111 PRO A CA 1
ATOM 863 C C . PRO A 1 111 ? -11.427 -2.647 23.175 1.00 90.88 111 PRO A C 1
ATOM 865 O O . PRO A 1 111 ? -10.539 -3.264 23.761 1.00 90.88 111 PRO A O 1
ATOM 868 N N . LEU A 1 112 ? -11.174 -1.664 22.313 1.00 93.69 112 LEU A N 1
ATOM 869 C CA . LEU A 1 112 ? -9.821 -1.185 22.053 1.00 93.69 112 LEU A CA 1
ATOM 870 C C . LEU A 1 112 ?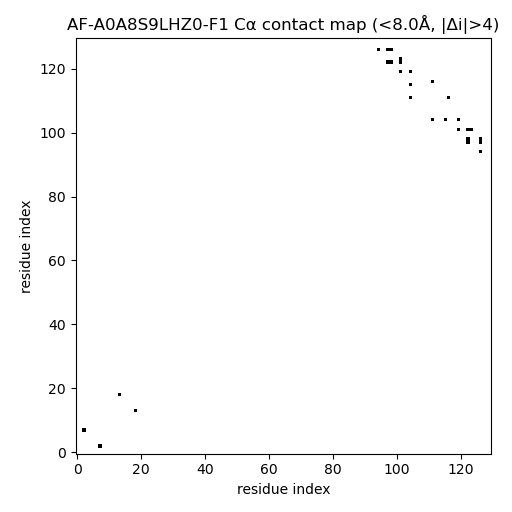 -9.275 -0.480 23.296 1.00 93.69 112 LEU A C 1
ATOM 872 O O . LEU A 1 112 ? -10.014 0.198 24.013 1.00 93.69 112 LEU A O 1
ATOM 876 N N . SER A 1 113 ? -7.971 -0.607 23.534 1.00 94.94 113 SER A N 1
ATOM 877 C CA . SER A 1 113 ? -7.316 0.223 24.546 1.00 94.94 113 SER A CA 1
ATOM 878 C C . SER A 1 113 ? -7.323 1.697 24.119 1.00 94.94 113 SER A C 1
ATOM 880 O O . SER A 1 113 ? -7.448 2.018 22.934 1.00 94.94 113 SER A O 1
ATOM 882 N N . GLU A 1 114 ? -7.141 2.615 25.071 1.00 94.81 114 GLU A N 1
ATOM 883 C CA . GLU A 1 114 ? -7.082 4.057 24.783 1.00 94.81 114 GLU A CA 1
ATOM 884 C C . GLU A 1 114 ? -6.013 4.397 23.723 1.00 94.81 114 GLU A C 1
ATOM 886 O O . GLU A 1 114 ? -6.238 5.214 22.825 1.00 94.81 114 GLU A O 1
ATOM 891 N N . GLU A 1 115 ? -4.869 3.710 23.767 1.00 95.62 115 GLU A N 1
ATOM 892 C CA . GLU A 1 115 ? -3.784 3.863 22.795 1.00 95.62 115 GLU A CA 1
ATOM 893 C C . GLU A 1 115 ? -4.188 3.387 21.391 1.00 95.62 115 GLU A C 1
ATOM 895 O O . GLU A 1 115 ? -3.898 4.053 20.392 1.00 95.62 115 GLU A O 1
ATOM 900 N N . GLU A 1 116 ? -4.887 2.253 21.302 1.00 94.94 116 GLU A N 1
ATOM 901 C CA . GLU A 1 116 ? -5.380 1.701 20.039 1.00 94.94 116 GLU A CA 1
ATOM 902 C C . GLU A 1 116 ? -6.483 2.571 19.430 1.00 94.94 116 GLU A C 1
ATOM 904 O O . GLU A 1 116 ? -6.503 2.781 18.214 1.00 94.94 116 GLU A O 1
ATOM 909 N N . GLU A 1 117 ? -7.369 3.136 20.253 1.00 95.50 117 GLU A N 1
ATOM 910 C CA . GLU A 1 117 ? -8.360 4.109 19.794 1.00 95.50 117 GLU A CA 1
ATOM 911 C C . GLU A 1 117 ? -7.705 5.381 19.253 1.00 95.50 117 GLU A C 1
ATOM 913 O O . GLU A 1 117 ? -8.108 5.894 18.201 1.00 95.50 117 GLU A O 1
ATOM 918 N N . ALA A 1 118 ? -6.690 5.895 19.950 1.00 96.94 118 ALA A N 1
ATOM 919 C CA . ALA A 1 118 ? -5.936 7.057 19.501 1.00 96.94 118 ALA A CA 1
ATOM 920 C C . ALA A 1 118 ? -5.226 6.775 18.168 1.00 96.94 118 ALA A C 1
ATOM 922 O O . ALA A 1 118 ? -5.271 7.606 17.256 1.00 96.94 118 ALA A O 1
ATOM 923 N N . LEU A 1 119 ? -4.620 5.592 18.019 1.00 96.69 119 LEU A N 1
ATOM 924 C CA . LEU A 1 119 ? -3.997 5.155 16.769 1.00 96.69 119 LEU A CA 1
ATOM 925 C C . LEU A 1 119 ? -5.025 5.027 15.638 1.00 96.69 119 LEU A C 1
ATOM 927 O O . LEU A 1 119 ? -4.796 5.541 14.544 1.00 96.69 119 LEU A O 1
ATOM 931 N N . LYS A 1 120 ? -6.181 4.407 15.902 1.00 96.88 120 LYS A N 1
ATOM 932 C CA . LYS A 1 120 ? -7.284 4.275 14.940 1.00 96.88 120 LYS A CA 1
ATOM 933 C C . LYS A 1 120 ? -7.751 5.642 14.437 1.00 96.88 120 LYS A C 1
ATOM 935 O O . LYS A 1 120 ? -7.848 5.841 13.229 1.00 96.88 120 LYS A O 1
ATOM 940 N N . LYS A 1 121 ? -7.989 6.600 15.341 1.00 97.00 121 LYS A N 1
ATOM 941 C CA . LYS A 1 121 ? -8.378 7.978 14.985 1.00 97.00 121 LYS A CA 1
ATOM 942 C C . LYS A 1 121 ? -7.311 8.658 14.121 1.00 97.00 121 LYS A C 1
ATOM 944 O O . LYS A 1 121 ? -7.651 9.241 13.097 1.00 97.00 121 LYS A O 1
ATOM 949 N N . LYS A 1 122 ? -6.028 8.537 14.485 1.00 97.12 122 LYS A N 1
ATOM 950 C CA . LYS A 1 122 ? -4.909 9.093 13.702 1.00 97.12 122 LYS A CA 1
ATOM 951 C C . LYS A 1 122 ? -4.843 8.513 12.288 1.00 97.12 122 LYS A C 1
ATOM 953 O O . LYS A 1 122 ? -4.756 9.283 11.338 1.00 97.12 122 LYS A O 1
ATOM 958 N N . LEU A 1 123 ? -4.936 7.188 12.149 1.00 96.94 123 LEU A N 1
ATOM 959 C CA . LEU A 1 123 ? -4.911 6.511 10.848 1.00 96.94 123 LEU A CA 1
ATOM 960 C C . LEU A 1 123 ? -6.082 6.942 9.958 1.00 96.94 123 LEU A C 1
ATOM 962 O O . LEU A 1 123 ? -5.881 7.189 8.774 1.00 96.94 123 LEU A O 1
ATOM 966 N N . ILE A 1 124 ? -7.288 7.072 10.521 1.00 96.19 124 ILE A N 1
ATOM 967 C CA . ILE A 1 124 ? -8.462 7.560 9.782 1.00 96.19 124 ILE A CA 1
ATOM 968 C C . ILE A 1 124 ? -8.212 8.977 9.257 1.00 96.19 124 ILE A C 1
ATOM 970 O O . ILE A 1 124 ? -8.401 9.222 8.068 1.00 96.19 124 ILE A O 1
ATOM 974 N N . THR A 1 125 ? -7.751 9.895 10.113 1.00 96.94 125 THR A N 1
ATOM 975 C CA . THR A 1 125 ? -7.451 11.274 9.702 1.00 96.94 125 THR A CA 1
ATOM 976 C C . THR A 1 125 ? -6.387 11.314 8.611 1.00 96.94 125 THR A C 1
ATOM 978 O O . THR A 1 125 ? -6.568 12.003 7.616 1.00 96.94 125 THR A O 1
ATOM 981 N N . GLU A 1 126 ? -5.300 10.559 8.762 1.00 95.12 126 GLU A N 1
ATOM 982 C CA . GLU A 1 126 ? -4.207 10.524 7.787 1.00 95.12 126 GLU A CA 1
ATOM 983 C C . GLU A 1 126 ? -4.650 9.970 6.423 1.00 95.12 126 GLU A C 1
ATOM 985 O O . GLU A 1 126 ? -4.281 10.510 5.384 1.00 95.12 126 GLU A O 1
ATOM 990 N N . ILE A 1 127 ? -5.466 8.911 6.412 1.00 94.12 127 ILE A N 1
ATOM 991 C CA . ILE A 1 127 ? -5.971 8.295 5.177 1.00 94.12 127 ILE A CA 1
ATOM 992 C C . ILE A 1 127 ? -6.965 9.211 4.450 1.00 94.12 127 ILE A C 1
ATOM 994 O O . ILE A 1 127 ? -7.011 9.174 3.222 1.00 94.12 127 ILE A O 1
ATOM 998 N N . LEU A 1 128 ? -7.761 9.992 5.189 1.00 92.31 128 LEU A N 1
ATOM 999 C CA . LEU A 1 128 ? -8.774 10.898 4.635 1.00 92.31 128 LEU A CA 1
ATOM 1000 C C . LEU A 1 128 ? -8.233 12.290 4.279 1.00 92.31 128 LEU A C 1
ATOM 1002 O O . LEU A 1 128 ? -8.859 12.988 3.488 1.00 92.31 128 LEU A O 1
ATOM 1006 N N . ALA A 1 129 ? -7.114 12.712 4.870 1.00 90.31 129 ALA A N 1
ATOM 1007 C CA . ALA A 1 129 ? -6.493 14.009 4.596 1.00 90.31 129 ALA A CA 1
ATOM 1008 C C . ALA A 1 129 ? -5.664 14.039 3.296 1.00 90.31 129 ALA A C 1
ATOM 1010 O O . ALA A 1 129 ? -5.263 15.124 2.875 1.00 90.31 129 ALA A O 1
ATOM 1011 N N . ASN A 1 130 ? -5.401 12.874 2.694 1.00 66.69 130 ASN A N 1
ATOM 1012 C CA . ASN A 1 130 ? -4.598 12.692 1.480 1.00 66.69 130 ASN A CA 1
ATOM 1013 C C . ASN A 1 130 ? -5.451 12.520 0.219 1.00 66.69 130 ASN A C 1
ATOM 1015 O O . ASN A 1 130 ? -6.427 11.737 0.270 1.00 66.69 130 ASN A O 1
#

Mean predicted aligned error: 20.56 Å

Foldseek 3Di:
DDPDVVVVVVVVVPPVVVVCVVCVVPPDDDDDDDDDDDDDDDDDDDDDDDPPDDDPPDDDPPDDPPDPPPPPVVVVVVVVVVVVVVVVVVVVVVLVVLVVVLVVLVPDPDDDDPVSVVSNVVSVCVSVVD

Radius of gyration: 34.23 Å; Cα contacts (8 Å, |Δi|>4): 14; chains: 1; bounding box: 69×40×95 Å

Nearest PDB structures (foldseek):
  6z11-assembly1_H  TM=7.228E-01  e=3.222E+00  Mycolicibacterium smegmatis MC2 155
  8q3i-as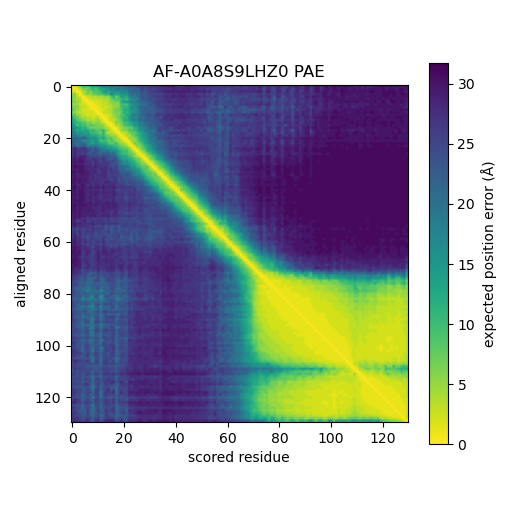sembly1_H  TM=7.465E-01  e=3.689E+00  Mycolicibacterium smegmatis MC2 155
  6vyp-assembly2_k  TM=5.939E-01  e=7.260E+00  Homo sapiens

pLDDT: mean 70.3, std 23.82, range [30.48, 97.88]

Secondary structure (DSSP, 8-state):
----HHHHHHHHTT-HHHHHHHHTTSS-----------------------S----TT------------SHHHHHHHHHHHHHHHHHHHHHHHHHHHHHHHHHHHHH--SPPPHHHHHHHHHHHHHHH--

Solvent-accessible surface area (backbone atoms only — not comparable to full-atom values): 8815 Å² total; per-residue (Å²): 137,84,85,55,68,66,58,62,53,60,61,58,74,71,39,64,81,61,50,49,75,71,51,70,85,72,80,83,88,88,83,91,80,90,85,87,85,83,85,89,86,90,86,89,84,89,79,90,81,91,65,89,75,72,66,95,84,73,77,76,89,76,79,78,91,64,84,83,84,70,64,64,64,55,54,51,52,53,50,53,51,51,50,56,50,49,51,52,53,49,54,51,50,52,53,52,51,54,50,55,51,47,51,54,63,68,68,49,89,64,86,71,52,74,67,53,49,52,49,49,53,51,52,52,51,57,63,69,76,102